Protein AF-A0A923XI54-F1 (afdb_monomer)

Sequence (87 aa):
MTSPDLQLAVIDVKPGAAMESQSGLQLLRPRIYGAWAQPPGAKKVAAIVMHPTSNFMGHYLVGPLADRGVACMGLNSRYVGNDALLL

Foldseek 3Di:
DPFFDKDKDKAWDAQDDPPPDQAPSVDPIFIKIKIKGAAPDDADAEEEDEDAPAFQNPPPVRRVCRPVHYIYMDIYRHGPPPDPRND

Mean predicted aligned error: 7.72 Å

Solvent-accessible surface area (backbone atoms only — not comparable to full-atom values): 5186 Å² total; per-residue (Å²): 131,84,77,55,70,78,40,84,42,80,42,84,46,78,63,52,63,91,86,71,87,83,56,59,41,86,39,99,75,31,40,35,45,26,20,31,17,55,34,87,77,87,86,83,53,72,49,78,46,68,44,89,86,51,77,21,52,78,43,85,57,22,55,65,33,9,79,69,59,27,26,16,30,14,32,32,72,46,33,79,78,68,44,92,83,52,119

Structure (mmCIF, N/CA/C/O backbone):
data_AF-A0A923XI54-F1
#
_entry.id   AF-A0A923XI54-F1
#
loop_
_atom_site.group_PDB
_atom_site.id
_atom_site.type_symbol
_atom_site.label_atom_id
_atom_site.label_alt_id
_atom_site.label_comp_id
_atom_site.label_asym_id
_atom_site.label_entity_id
_atom_site.label_seq_id
_atom_site.pdbx_PDB_ins_code
_atom_site.Cartn_x
_atom_site.Cartn_y
_atom_site.Cartn_z
_atom_site.occupancy
_atom_site.B_iso_or_equiv
_atom_site.auth_seq_id
_atom_site.auth_comp_id
_atom_site.auth_asym_id
_atom_site.auth_atom_id
_atom_site.pdbx_PDB_model_num
ATOM 1 N N . MET A 1 1 ? -9.822 10.890 18.615 1.00 52.56 1 MET A N 1
ATOM 2 C CA . MET A 1 1 ? -8.984 9.728 18.260 1.00 52.56 1 MET A CA 1
ATOM 3 C C . MET A 1 1 ? -7.932 10.236 17.299 1.00 52.56 1 MET A C 1
ATOM 5 O O . MET A 1 1 ? -8.302 10.911 16.348 1.00 52.56 1 MET A O 1
ATOM 9 N N . THR A 1 2 ? -6.653 10.036 17.598 1.00 57.16 2 THR A N 1
ATOM 10 C CA . THR A 1 2 ? -5.555 10.320 16.666 1.00 57.16 2 THR A CA 1
ATOM 11 C C . THR A 1 2 ? -5.671 9.345 15.500 1.00 57.16 2 THR A C 1
ATOM 13 O O . THR A 1 2 ? -5.754 8.141 15.737 1.00 57.16 2 THR A O 1
ATOM 16 N N . SER A 1 3 ? -5.736 9.851 14.268 1.00 62.00 3 SER A N 1
ATOM 17 C CA . SER A 1 3 ? -5.717 9.000 13.078 1.00 62.00 3 SER A CA 1
ATOM 18 C C . SER A 1 3 ? -4.433 8.159 13.070 1.00 62.00 3 SER A C 1
ATOM 20 O O . SER A 1 3 ? -3.385 8.683 13.450 1.00 62.00 3 SER A O 1
ATOM 22 N N . PRO A 1 4 ? -4.483 6.879 12.672 1.00 72.75 4 PRO A N 1
ATOM 23 C CA . PRO A 1 4 ? -3.310 6.019 12.632 1.00 72.75 4 PRO A CA 1
ATOM 24 C C . PRO A 1 4 ? -2.256 6.590 11.679 1.00 72.75 4 PRO A C 1
ATOM 26 O O . PRO A 1 4 ? -2.582 7.005 10.563 1.00 72.75 4 PRO A O 1
ATOM 29 N N . ASP A 1 5 ? -0.999 6.598 12.129 1.00 86.00 5 ASP A N 1
ATOM 30 C CA . ASP A 1 5 ? 0.118 7.152 11.365 1.00 86.00 5 ASP A CA 1
ATOM 31 C C . ASP A 1 5 ? 0.316 6.391 10.050 1.00 86.00 5 ASP A C 1
ATOM 33 O O . ASP A 1 5 ? 0.369 5.154 10.012 1.00 86.00 5 ASP A O 1
ATOM 37 N N . LEU A 1 6 ? 0.440 7.154 8.964 1.00 92.56 6 LEU A N 1
ATOM 38 C CA . LEU A 1 6 ? 0.661 6.623 7.628 1.00 92.56 6 LEU A CA 1
ATOM 39 C C . LEU A 1 6 ? 2.124 6.189 7.470 1.00 92.56 6 LEU A C 1
ATOM 41 O O . LEU A 1 6 ? 3.049 6.967 7.701 1.00 92.56 6 LEU A O 1
ATOM 45 N N . GLN A 1 7 ? 2.332 4.952 7.032 1.00 95.06 7 GLN A N 1
ATOM 46 C CA . GLN A 1 7 ? 3.646 4.343 6.857 1.00 95.06 7 GLN A CA 1
ATOM 47 C C . GLN A 1 7 ? 3.945 4.098 5.379 1.00 95.06 7 GLN A C 1
ATOM 49 O O . GLN A 1 7 ? 3.080 3.652 4.625 1.00 95.06 7 GLN A O 1
ATOM 54 N N . LEU A 1 8 ? 5.191 4.346 4.969 1.00 94.81 8 LEU A N 1
ATOM 55 C CA . LEU A 1 8 ? 5.660 4.078 3.611 1.00 94.81 8 LEU A CA 1
ATOM 56 C C . LEU A 1 8 ? 5.931 2.578 3.417 1.00 94.81 8 LEU A C 1
ATOM 58 O O . LEU A 1 8 ? 6.659 1.965 4.195 1.00 94.81 8 LEU A O 1
ATOM 62 N N . ALA A 1 9 ? 5.395 2.007 2.342 1.00 93.38 9 ALA A N 1
ATOM 63 C CA . ALA A 1 9 ? 5.768 0.690 1.843 1.00 93.38 9 ALA A CA 1
ATOM 64 C C . ALA A 1 9 ? 6.679 0.847 0.620 1.00 93.38 9 ALA A C 1
ATOM 66 O O . ALA A 1 9 ? 6.337 1.546 -0.335 1.00 93.38 9 ALA A O 1
ATOM 67 N N . VAL A 1 10 ? 7.829 0.175 0.645 1.00 91.81 10 VAL A N 1
ATOM 68 C CA . VAL A 1 10 ? 8.766 0.098 -0.481 1.00 91.81 10 VAL A CA 1
ATOM 69 C C . VAL A 1 10 ? 9.026 -1.372 -0.763 1.00 91.81 10 VAL A C 1
ATOM 71 O O . VAL A 1 10 ? 9.549 -2.083 0.091 1.00 91.81 10 VAL A O 1
ATOM 74 N N . ILE A 1 11 ? 8.636 -1.828 -1.948 1.00 87.75 11 ILE A N 1
ATOM 75 C CA . ILE A 1 11 ? 8.724 -3.231 -2.351 1.00 87.75 11 ILE A CA 1
ATOM 76 C C . ILE A 1 11 ? 9.700 -3.319 -3.519 1.00 87.75 11 ILE A C 1
ATOM 78 O O . ILE A 1 11 ? 9.426 -2.792 -4.598 1.00 87.75 11 ILE A O 1
ATOM 82 N N . ASP A 1 12 ? 10.842 -3.974 -3.305 1.00 85.25 12 ASP A N 1
ATOM 83 C CA . ASP A 1 12 ? 11.760 -4.310 -4.392 1.00 85.25 12 ASP A CA 1
ATOM 84 C C . ASP A 1 12 ? 11.109 -5.371 -5.296 1.00 85.25 12 ASP A C 1
ATOM 86 O O . ASP A 1 12 ? 10.541 -6.360 -4.825 1.00 85.25 12 ASP A O 1
ATOM 90 N N . VAL A 1 13 ? 11.186 -5.161 -6.609 1.00 78.06 13 VAL A N 1
ATOM 91 C CA . VAL A 1 13 ? 10.634 -6.068 -7.618 1.00 78.06 13 VAL A CA 1
ATOM 92 C C . VAL A 1 13 ? 11.77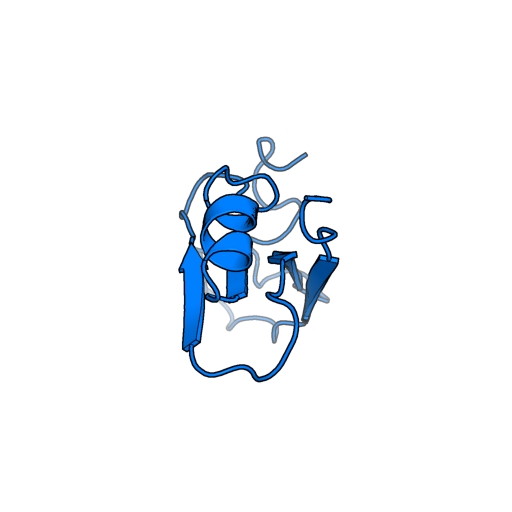8 -6.639 -8.444 1.00 78.06 13 VAL A C 1
ATOM 94 O O . VAL A 1 13 ? 12.782 -5.972 -8.698 1.00 78.06 13 VAL A O 1
ATOM 97 N N . LYS A 1 14 ? 11.647 -7.901 -8.857 1.00 76.12 14 LYS A N 1
ATOM 98 C CA . LYS A 1 14 ? 12.598 -8.497 -9.798 1.00 76.12 14 LYS A CA 1
ATOM 99 C C . LYS A 1 14 ? 12.488 -7.772 -11.144 1.00 76.12 14 LYS A C 1
ATOM 101 O O . LYS A 1 14 ? 11.363 -7.513 -11.561 1.00 76.12 14 LYS A O 1
ATOM 106 N N . PRO A 1 15 ? 13.601 -7.464 -11.827 1.00 73.06 15 PRO A N 1
ATOM 107 C CA . PRO A 1 15 ? 13.560 -7.009 -13.213 1.00 73.06 15 PRO A CA 1
ATOM 108 C C . PRO A 1 15 ? 12.768 -7.987 -14.085 1.00 73.06 15 PRO A C 1
ATOM 110 O O . PRO A 1 15 ? 12.764 -9.193 -13.821 1.00 73.06 15 PRO A O 1
ATOM 113 N N . GLY A 1 16 ? 12.070 -7.460 -15.085 1.00 68.44 16 GLY A N 1
ATOM 114 C CA . GLY A 1 16 ? 11.168 -8.268 -15.908 1.00 68.44 16 GLY A CA 1
ATOM 115 C C . GLY A 1 16 ? 11.892 -8.956 -17.041 1.00 68.44 16 GLY A C 1
ATOM 116 O O . GLY A 1 16 ? 13.081 -8.733 -17.283 1.00 68.44 16 GLY A O 1
ATOM 117 N N . ALA A 1 17 ? 11.154 -9.810 -17.737 1.00 68.94 17 ALA A N 1
ATOM 118 C CA . ALA A 1 17 ? 11.683 -10.528 -18.879 1.00 68.94 17 ALA A CA 1
ATOM 119 C C . ALA A 1 17 ? 11.926 -9.579 -20.063 1.00 68.94 17 ALA A C 1
ATOM 121 O O . ALA A 1 17 ? 11.252 -8.558 -20.240 1.00 68.94 17 ALA A O 1
ATOM 122 N N . ALA A 1 18 ? 12.889 -9.937 -20.916 1.00 64.12 18 ALA A N 1
ATOM 123 C CA . ALA A 1 18 ? 13.074 -9.255 -22.190 1.00 64.12 18 ALA A CA 1
ATOM 124 C C . ALA A 1 18 ? 11.748 -9.268 -22.977 1.00 64.12 18 ALA A C 1
ATOM 126 O O . ALA A 1 18 ? 11.106 -10.311 -23.072 1.00 64.12 18 ALA A O 1
ATOM 127 N N . MET A 1 19 ? 11.367 -8.118 -23.545 1.00 66.12 19 MET A N 1
ATOM 128 C CA . MET A 1 19 ? 10.114 -7.885 -24.289 1.00 66.12 19 MET A CA 1
ATOM 129 C C . MET A 1 19 ? 8.823 -7.735 -23.457 1.00 66.12 19 MET A C 1
ATOM 131 O O . MET A 1 19 ? 7.749 -7.606 -24.045 1.00 66.12 19 MET A O 1
ATOM 135 N N . GLU A 1 20 ? 8.884 -7.652 -22.123 1.00 65.31 20 GLU A N 1
ATOM 136 C CA . GLU A 1 20 ? 7.725 -7.203 -21.334 1.00 65.31 20 GLU A CA 1
ATOM 137 C C . GLU A 1 20 ? 7.477 -5.699 -21.539 1.00 65.31 20 GLU A C 1
ATOM 139 O O . GLU A 1 20 ? 8.302 -4.849 -21.196 1.00 65.31 20 GLU A O 1
ATOM 144 N N . SER A 1 21 ? 6.325 -5.366 -22.129 1.00 56.50 21 SER A N 1
ATOM 145 C CA . SER A 1 21 ? 6.000 -4.021 -22.624 1.00 56.50 21 SER A CA 1
ATOM 146 C C . SER A 1 21 ? 5.224 -3.137 -21.640 1.00 56.50 21 SER A C 1
ATOM 148 O O . SER A 1 21 ? 4.941 -1.988 -21.968 1.00 56.50 21 SER A O 1
ATOM 150 N N . GLN A 1 22 ? 4.857 -3.632 -20.449 1.00 55.75 22 GLN A N 1
ATOM 151 C CA . GLN A 1 22 ? 3.757 -3.023 -19.682 1.00 55.75 22 GLN A CA 1
ATOM 152 C C . GLN A 1 22 ? 4.014 -2.568 -18.241 1.00 55.75 22 GLN A C 1
ATOM 154 O O . GLN A 1 22 ? 3.053 -2.230 -17.556 1.00 55.75 22 GLN A O 1
ATOM 159 N N . SER A 1 23 ? 5.246 -2.457 -17.748 1.00 55.41 23 SER A N 1
ATOM 160 C CA . SER A 1 23 ? 5.388 -2.089 -16.324 1.00 55.41 23 SER A CA 1
ATOM 161 C C . SER A 1 23 ? 6.535 -1.166 -15.955 1.00 55.41 23 SER A C 1
ATOM 163 O O . SER A 1 23 ? 6.438 -0.563 -14.897 1.00 55.41 23 SER A O 1
ATOM 165 N N . GLY A 1 24 ? 7.561 -0.976 -16.792 1.00 53.94 24 GLY A N 1
ATOM 166 C CA . GLY A 1 24 ? 8.814 -0.313 -16.391 1.00 53.94 24 GLY A CA 1
ATOM 167 C C . GLY A 1 24 ? 9.821 -1.285 -15.751 1.00 53.94 24 GLY A C 1
ATOM 168 O O . GLY A 1 24 ? 10.768 -0.883 -15.081 1.00 53.94 24 GLY A O 1
ATOM 169 N N . LEU A 1 25 ? 9.633 -2.587 -15.994 1.00 54.41 25 LEU A N 1
ATOM 170 C CA . LEU A 1 25 ? 10.507 -3.684 -15.567 1.00 54.41 25 LEU A CA 1
ATOM 171 C C . LEU A 1 25 ? 11.902 -3.672 -16.223 1.00 54.41 25 LEU A C 1
ATOM 173 O O . LEU A 1 25 ? 12.738 -4.511 -15.898 1.00 54.41 25 LEU A O 1
ATOM 177 N N . GLN A 1 26 ? 12.157 -2.712 -17.116 1.00 53.34 26 GLN A N 1
ATOM 178 C CA . GLN A 1 26 ? 13.468 -2.443 -17.709 1.00 53.34 26 GLN A CA 1
ATOM 179 C C . GLN A 1 26 ? 14.356 -1.554 -16.816 1.00 53.34 26 GLN A C 1
ATOM 181 O O . GLN A 1 26 ? 15.498 -1.266 -17.166 1.00 53.34 26 GLN A O 1
ATOM 186 N N . LEU A 1 27 ? 13.855 -1.107 -15.658 1.00 59.97 27 LEU A N 1
ATOM 187 C CA . LEU A 1 27 ? 14.661 -0.406 -14.660 1.00 59.97 27 LEU A CA 1
ATOM 188 C C . LEU A 1 27 ? 15.645 -1.377 -13.984 1.00 59.97 27 LEU A C 1
ATOM 190 O O . LEU A 1 27 ? 15.285 -2.498 -13.640 1.00 59.97 27 LEU A O 1
ATOM 194 N N . LEU A 1 28 ? 16.874 -0.918 -13.716 1.00 62.53 28 LEU A N 1
ATOM 195 C CA . LEU A 1 28 ? 17.932 -1.710 -13.057 1.00 62.53 28 LEU A CA 1
ATOM 196 C C . LEU A 1 28 ? 17.555 -2.182 -11.639 1.00 62.53 28 LEU A C 1
ATOM 198 O O . LEU A 1 28 ? 18.094 -3.172 -11.149 1.00 62.53 28 LEU A O 1
ATOM 202 N N . ARG A 1 29 ? 16.637 -1.469 -10.972 1.00 71.19 29 ARG A N 1
ATOM 203 C CA . ARG A 1 29 ? 16.097 -1.809 -9.647 1.00 71.19 29 ARG A CA 1
ATOM 204 C C . ARG A 1 29 ? 14.650 -1.305 -9.512 1.00 71.19 29 ARG A C 1
ATOM 206 O O . ARG A 1 29 ? 14.430 -0.236 -8.931 1.00 71.19 29 ARG A O 1
ATOM 213 N N . PRO A 1 30 ? 13.664 -2.017 -10.080 1.00 75.06 30 PRO A N 1
ATOM 214 C CA . PRO A 1 30 ? 12.280 -1.573 -10.045 1.00 75.06 30 PRO A CA 1
ATOM 215 C C . PRO A 1 30 ? 11.726 -1.677 -8.618 1.00 75.06 30 PRO A C 1
ATOM 217 O O . PRO A 1 30 ? 11.960 -2.659 -7.912 1.00 75.06 30 PRO A O 1
ATOM 220 N N . ARG A 1 31 ? 11.000 -0.642 -8.181 1.00 82.19 31 ARG A N 1
ATOM 221 C CA . ARG A 1 31 ? 10.381 -0.571 -6.850 1.00 82.19 31 ARG A CA 1
ATOM 222 C C . ARG A 1 31 ? 8.932 -0.135 -6.946 1.00 82.19 31 ARG A C 1
ATOM 224 O O . ARG A 1 31 ? 8.631 0.869 -7.592 1.00 82.19 31 ARG A O 1
ATOM 231 N N . ILE A 1 32 ? 8.059 -0.872 -6.272 1.00 85.62 32 ILE A N 1
ATOM 232 C CA . ILE A 1 32 ? 6.667 -0.486 -6.061 1.00 85.62 32 ILE A CA 1
ATOM 233 C C . ILE A 1 32 ? 6.575 0.263 -4.738 1.00 85.62 32 ILE A C 1
ATOM 235 O O . ILE A 1 32 ? 7.152 -0.150 -3.731 1.00 85.62 32 ILE A O 1
ATOM 239 N N . TYR A 1 33 ? 5.828 1.361 -4.758 1.00 89.75 33 TYR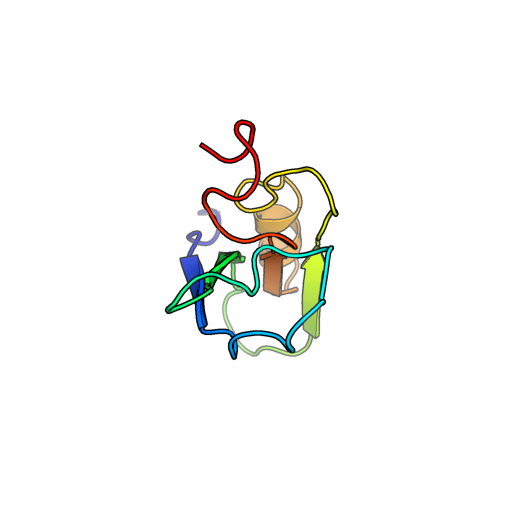 A N 1
ATOM 240 C CA . TYR A 1 33 ? 5.589 2.188 -3.590 1.00 89.75 33 TYR A CA 1
ATOM 241 C C . TYR A 1 33 ? 4.123 2.115 -3.188 1.00 89.75 33 TYR A C 1
ATOM 243 O O . TYR A 1 33 ? 3.222 2.036 -4.026 1.00 89.75 33 TYR A O 1
ATOM 251 N N . GLY A 1 34 ? 3.896 2.149 -1.887 1.00 93.19 34 GLY A N 1
ATOM 252 C CA . GLY A 1 34 ? 2.574 2.239 -1.300 1.00 93.19 34 GLY A CA 1
ATOM 253 C C . GLY A 1 34 ? 2.631 3.017 -0.001 1.00 93.19 34 GLY A C 1
ATOM 254 O O . GLY A 1 34 ? 3.707 3.328 0.508 1.00 93.19 34 GLY A O 1
ATOM 255 N N . ALA A 1 35 ? 1.469 3.312 0.552 1.00 95.25 35 ALA A N 1
ATOM 256 C CA . ALA A 1 35 ? 1.369 3.793 1.915 1.00 95.25 35 ALA A CA 1
ATOM 257 C C . ALA A 1 35 ? 0.224 3.083 2.622 1.00 95.25 35 ALA A C 1
ATOM 259 O O . ALA A 1 35 ? -0.785 2.734 2.005 1.00 95.25 35 ALA A O 1
ATOM 260 N N . TRP A 1 36 ? 0.403 2.820 3.907 1.00 96.38 36 TRP A N 1
ATOM 261 C CA . TRP A 1 36 ? -0.529 2.007 4.666 1.00 96.38 36 TRP A CA 1
ATOM 262 C C . TRP A 1 36 ? -0.682 2.511 6.091 1.00 96.38 36 TRP A C 1
ATOM 264 O O . TRP A 1 36 ? 0.205 3.161 6.636 1.00 96.38 36 TRP A O 1
ATOM 274 N N . ALA A 1 37 ? -1.823 2.200 6.687 1.00 95.44 37 ALA A N 1
ATOM 275 C CA . ALA A 1 37 ? -2.101 2.461 8.088 1.00 95.44 37 ALA A CA 1
ATOM 276 C C . ALA A 1 37 ? -2.525 1.162 8.769 1.00 95.44 37 ALA A C 1
ATOM 278 O O . ALA A 1 37 ? -3.145 0.282 8.155 1.00 95.44 37 ALA A O 1
ATOM 279 N N . GLN A 1 38 ? -2.183 1.044 10.050 1.00 92.94 38 GLN A N 1
ATOM 280 C CA . GLN A 1 38 ? -2.485 -0.136 10.848 1.00 92.94 38 GLN A CA 1
ATOM 281 C C . GLN A 1 38 ? -3.462 0.198 11.979 1.00 92.94 38 GLN A C 1
ATOM 283 O O . GLN A 1 38 ? -3.248 1.195 12.669 1.00 92.94 38 GLN A O 1
ATOM 288 N N . PRO A 1 39 ? -4.467 -0.658 12.246 1.00 91.38 39 PRO A N 1
ATOM 289 C CA . PRO A 1 39 ? -5.197 -0.595 13.504 1.00 91.38 39 PRO A CA 1
ATOM 290 C C . PRO A 1 39 ? -4.282 -0.889 14.707 1.00 91.38 39 PRO A C 1
ATOM 292 O O . PRO A 1 39 ? -3.323 -1.668 14.586 1.00 91.38 39 PRO A O 1
ATOM 295 N N . PRO A 1 40 ? -4.599 -0.341 15.894 1.00 84.50 40 PRO A N 1
ATOM 296 C CA . PRO A 1 40 ? -3.982 -0.781 17.138 1.00 84.50 40 PRO A CA 1
ATOM 297 C C . PRO A 1 40 ? -4.377 -2.234 17.459 1.00 84.50 40 PRO A C 1
ATOM 299 O O . PRO A 1 40 ? -5.495 -2.669 17.186 1.00 84.50 40 PRO A O 1
ATOM 302 N N . GLY A 1 41 ? -3.470 -2.989 18.084 1.00 83.31 41 GLY A N 1
ATOM 303 C CA . GLY A 1 41 ? -3.741 -4.357 18.540 1.00 83.31 41 GLY A CA 1
ATOM 304 C C . GLY A 1 41 ? -3.561 -5.451 17.476 1.00 83.31 41 GLY A C 1
ATOM 305 O O . GLY A 1 41 ? -2.788 -5.315 16.527 1.00 83.31 41 GLY A O 1
ATOM 306 N N . ALA A 1 42 ? -4.215 -6.597 17.696 1.00 75.62 42 ALA A N 1
ATOM 307 C CA . ALA A 1 42 ? -3.991 -7.818 16.922 1.00 75.62 42 ALA A CA 1
ATOM 308 C C . ALA A 1 42 ? -4.551 -7.731 15.491 1.00 75.62 42 ALA A C 1
ATOM 310 O O . ALA A 1 42 ? -5.702 -7.354 15.270 1.00 75.62 42 ALA A O 1
ATOM 311 N N . LYS A 1 43 ? -3.738 -8.149 14.516 1.00 77.31 43 LYS A N 1
ATOM 312 C CA . LYS A 1 43 ? -4.037 -8.077 13.080 1.00 77.31 43 LYS A CA 1
ATOM 313 C C . LYS A 1 43 ? -4.807 -9.326 12.652 1.00 77.31 43 LYS A C 1
ATOM 315 O O . LYS A 1 43 ? -4.326 -10.434 12.869 1.00 77.31 43 LYS A O 1
ATOM 320 N N . LYS A 1 44 ? -5.980 -9.156 12.038 1.00 79.69 44 LYS A N 1
ATOM 321 C CA . LYS A 1 44 ? -6.782 -10.280 11.514 1.00 79.69 44 LYS A CA 1
ATOM 322 C C . LYS A 1 44 ? -6.970 -10.228 10.002 1.00 79.69 44 LYS A C 1
ATOM 324 O O . LYS A 1 44 ? -6.945 -11.268 9.358 1.00 79.69 44 LYS A O 1
ATOM 329 N N . VAL A 1 45 ? -7.156 -9.029 9.447 1.00 90.44 45 VAL A N 1
ATOM 330 C CA . VAL A 1 45 ? -7.456 -8.808 8.026 1.00 90.44 45 VAL A CA 1
ATOM 331 C C . VAL A 1 45 ? -6.761 -7.533 7.546 1.00 90.44 45 VAL A C 1
ATOM 333 O O . VAL A 1 45 ? -6.625 -6.571 8.308 1.00 90.44 45 VAL A O 1
ATOM 336 N N . ALA A 1 46 ? -6.333 -7.537 6.283 1.00 94.38 46 ALA A N 1
ATOM 337 C CA . ALA A 1 46 ? -5.806 -6.371 5.591 1.00 94.38 46 ALA A CA 1
ATOM 338 C C . ALA A 1 46 ? -6.463 -6.210 4.211 1.00 94.38 46 ALA A C 1
ATOM 340 O O . ALA A 1 46 ? -6.869 -7.197 3.598 1.00 94.38 46 ALA A O 1
ATOM 341 N N . ALA A 1 47 ? -6.541 -4.973 3.728 1.00 96.12 47 ALA A N 1
ATOM 342 C CA . ALA A 1 47 ? -7.036 -4.614 2.407 1.00 96.12 47 ALA A CA 1
ATOM 343 C C . ALA A 1 47 ? -5.947 -3.899 1.599 1.00 96.12 47 ALA A C 1
ATOM 345 O O . ALA A 1 47 ? -5.184 -3.092 2.135 1.00 96.12 47 ALA A O 1
ATOM 346 N N . ILE A 1 48 ? -5.904 -4.173 0.296 1.00 96.44 48 ILE A N 1
ATOM 347 C CA . ILE A 1 48 ? -5.081 -3.437 -0.664 1.00 96.44 48 ILE A CA 1
ATOM 348 C C . ILE A 1 48 ? -6.027 -2.735 -1.631 1.00 96.44 48 ILE A C 1
ATOM 350 O O . ILE A 1 48 ? -6.873 -3.379 -2.248 1.00 96.44 48 ILE A O 1
ATOM 354 N N . VAL A 1 49 ? -5.873 -1.421 -1.764 1.00 94.88 49 VAL A N 1
ATOM 355 C CA . VAL A 1 49 ? -6.538 -0.622 -2.795 1.00 94.88 49 VAL A CA 1
ATOM 356 C C . VAL A 1 49 ? -5.500 -0.205 -3.828 1.00 94.88 49 VAL A C 1
ATOM 358 O O . VAL A 1 49 ? -4.427 0.288 -3.480 1.00 94.88 49 VAL A O 1
ATOM 361 N N . MET A 1 50 ? -5.798 -0.436 -5.104 1.00 92.81 50 MET A N 1
ATOM 362 C CA . MET A 1 50 ? -4.863 -0.190 -6.201 1.00 92.81 50 MET A CA 1
ATOM 363 C C . MET A 1 50 ? -5.598 0.225 -7.476 1.00 92.81 50 MET A C 1
ATOM 365 O O . MET A 1 50 ? -6.741 -0.174 -7.697 1.00 92.81 50 MET A O 1
ATOM 369 N N . HIS A 1 51 ? -4.917 0.979 -8.339 1.00 87.12 51 HIS A N 1
ATOM 370 C CA . HIS A 1 51 ? -5.404 1.344 -9.670 1.00 87.12 51 HIS A CA 1
ATOM 371 C C . HIS A 1 51 ? -4.244 1.377 -10.684 1.00 87.12 51 HIS A C 1
ATOM 373 O O . HIS A 1 51 ? -3.117 1.718 -10.306 1.00 87.12 51 HIS A O 1
ATOM 379 N N . PRO A 1 52 ? -4.467 1.022 -11.966 1.00 77.62 52 PRO A N 1
ATOM 380 C CA . PRO A 1 52 ? -3.422 1.002 -12.993 1.00 77.62 52 PRO A CA 1
ATOM 381 C C . PRO A 1 52 ? -2.833 2.371 -13.361 1.00 77.62 52 PRO A C 1
ATOM 383 O O . PRO A 1 52 ? -1.748 2.407 -13.934 1.00 77.62 52 PRO A O 1
ATOM 386 N N . THR A 1 53 ? -3.525 3.485 -13.096 1.00 75.75 53 THR A N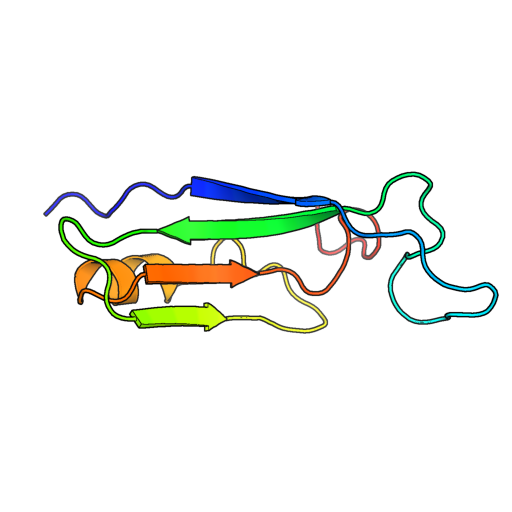 1
ATOM 387 C CA . THR A 1 53 ? -3.157 4.810 -13.649 1.00 75.75 53 THR A CA 1
ATOM 388 C C . THR A 1 53 ? -3.131 5.944 -12.620 1.00 75.75 53 THR A C 1
ATOM 390 O O . THR A 1 53 ? -3.217 7.112 -12.992 1.00 75.75 53 THR A O 1
ATOM 393 N N . SER A 1 54 ? -3.083 5.641 -11.321 1.00 80.88 54 SER A N 1
ATOM 394 C CA . SER A 1 54 ? -3.209 6.666 -10.274 1.00 80.88 54 SER A CA 1
ATOM 395 C C . SER A 1 54 ? -2.342 6.355 -9.060 1.00 80.88 54 SER A C 1
ATOM 397 O O . SER A 1 54 ? -2.130 5.188 -8.735 1.00 80.88 54 SER A O 1
ATOM 399 N N . ASN A 1 55 ? -1.884 7.405 -8.372 1.00 85.81 55 ASN A N 1
ATOM 400 C CA . ASN A 1 55 ? -1.166 7.277 -7.108 1.00 85.81 55 ASN A CA 1
ATOM 401 C C . ASN A 1 55 ? -2.156 7.006 -5.967 1.00 85.81 55 ASN A C 1
ATOM 403 O O . ASN A 1 55 ? -3.016 7.837 -5.677 1.00 85.81 55 ASN A O 1
ATOM 407 N N . PHE A 1 56 ? -2.042 5.849 -5.322 1.00 91.44 56 PHE A N 1
ATOM 408 C CA . PHE A 1 56 ? -2.948 5.413 -4.259 1.00 91.44 56 PHE A CA 1
ATOM 409 C C . PHE A 1 56 ? -2.362 5.596 -2.854 1.00 91.44 56 PHE A C 1
ATOM 411 O O . PHE A 1 56 ? -3.050 5.336 -1.871 1.00 91.44 56 PHE A O 1
ATOM 418 N N . MET A 1 57 ? -1.138 6.115 -2.723 1.00 90.88 57 MET A N 1
ATOM 419 C CA . MET A 1 57 ? -0.494 6.332 -1.420 1.00 90.88 57 MET A CA 1
ATOM 420 C C . MET A 1 57 ? -1.276 7.304 -0.512 1.00 90.88 57 MET A C 1
ATOM 422 O O . MET A 1 57 ? -1.224 7.191 0.706 1.00 90.88 57 MET A O 1
ATOM 426 N N . GLY A 1 58 ? -2.045 8.233 -1.085 1.00 89.25 58 GLY A N 1
ATOM 427 C CA . GLY A 1 58 ? -2.915 9.157 -0.345 1.00 89.25 58 GLY A CA 1
ATOM 428 C C . GLY A 1 58 ? -4.391 8.747 -0.294 1.00 89.25 58 GLY A C 1
ATOM 429 O O . GLY A 1 58 ? -5.242 9.602 -0.056 1.00 89.25 58 GLY A O 1
ATOM 430 N N . HIS A 1 59 ? -4.740 7.490 -0.595 1.00 93.81 59 HIS A N 1
ATOM 431 C CA . HIS A 1 59 ? -6.142 7.119 -0.791 1.00 93.81 59 HIS A CA 1
ATOM 432 C C . HIS A 1 59 ? -6.974 7.283 0.489 1.00 93.81 59 HIS A C 1
ATOM 434 O O . HIS A 1 59 ? -6.669 6.718 1.540 1.00 93.81 59 HIS A O 1
ATOM 440 N N . TYR A 1 60 ? -8.122 7.951 0.363 1.00 94.19 60 TYR A N 1
ATOM 441 C CA . TYR A 1 60 ? -9.042 8.298 1.456 1.00 94.19 60 TYR A CA 1
ATOM 442 C C . TYR A 1 60 ? -9.637 7.109 2.236 1.00 94.19 60 TYR A C 1
ATOM 444 O O . TYR A 1 60 ? -10.349 7.318 3.211 1.00 94.19 60 TYR A O 1
ATOM 452 N N . LEU A 1 61 ? -9.377 5.863 1.823 1.00 94.69 61 LEU A N 1
ATOM 453 C CA . LEU A 1 61 ? -9.866 4.662 2.509 1.00 94.69 61 LEU A CA 1
ATOM 454 C C . LEU A 1 61 ? -8.847 4.121 3.512 1.00 94.69 61 LEU A C 1
ATOM 456 O O . LEU A 1 61 ? -9.224 3.328 4.369 1.00 94.69 61 LEU A O 1
ATOM 460 N N . VAL A 1 62 ? -7.578 4.542 3.429 1.00 94.94 62 VAL A N 1
ATOM 461 C CA . VAL A 1 62 ? -6.495 4.001 4.260 1.00 94.94 62 VAL A CA 1
ATOM 462 C C . VAL A 1 62 ? -6.761 4.249 5.745 1.00 94.94 62 VAL A C 1
ATOM 464 O O . VAL A 1 62 ? -6.850 3.293 6.513 1.00 94.94 62 VAL A O 1
ATOM 467 N N . GLY A 1 63 ? -6.974 5.509 6.136 1.00 92.75 63 GLY A N 1
ATOM 468 C CA . GLY A 1 63 ? -7.292 5.876 7.521 1.00 92.75 63 GLY A CA 1
ATOM 469 C C . GLY A 1 63 ? -8.602 5.254 8.022 1.00 92.75 63 GLY A C 1
ATOM 470 O O . GLY A 1 63 ? -8.572 4.497 8.988 1.00 92.75 63 GLY A O 1
ATOM 471 N N . PRO A 1 64 ? -9.745 5.467 7.339 1.00 93.69 64 PRO A N 1
ATOM 472 C CA . PRO A 1 64 ? -11.036 4.960 7.801 1.00 93.69 64 PRO A CA 1
ATOM 473 C C . PRO A 1 64 ? -11.128 3.438 7.956 1.00 93.69 64 PRO A C 1
ATOM 475 O O . PRO A 1 64 ? -11.892 2.969 8.804 1.00 93.69 64 PRO A O 1
ATOM 478 N N . LEU A 1 65 ? -10.405 2.659 7.144 1.00 93.50 65 LEU A N 1
ATOM 479 C CA . LEU A 1 65 ? -10.341 1.204 7.304 1.00 93.50 65 LEU A CA 1
ATOM 480 C C . LEU A 1 65 ? -9.459 0.810 8.491 1.00 93.50 65 LEU A C 1
ATOM 482 O O . LEU A 1 65 ? -9.876 -0.033 9.290 1.00 93.50 65 LEU A O 1
ATOM 486 N N . ALA A 1 66 ? -8.307 1.465 8.661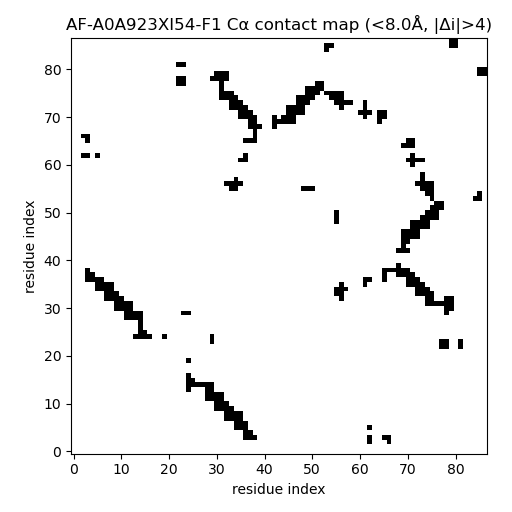 1.00 92.69 66 ALA A N 1
ATOM 487 C CA . ALA A 1 66 ? -7.438 1.241 9.813 1.00 92.69 66 ALA A CA 1
ATOM 488 C C . ALA A 1 66 ? -8.149 1.585 11.132 1.00 92.69 66 ALA A C 1
ATOM 490 O O . ALA A 1 66 ? -8.113 0.784 12.064 1.00 92.69 66 ALA A O 1
ATOM 491 N N . ASP A 1 67 ? -8.910 2.681 11.180 1.00 90.88 67 ASP A N 1
ATOM 492 C CA . ASP A 1 67 ? -9.742 3.056 12.335 1.00 90.88 67 ASP A CA 1
ATOM 493 C C . ASP A 1 67 ? -10.802 1.999 12.686 1.00 90.88 67 ASP A C 1
ATOM 495 O O . ASP A 1 67 ? -11.234 1.889 13.832 1.00 90.88 67 ASP A O 1
ATOM 499 N N . ARG A 1 68 ? -11.230 1.200 11.701 1.00 91.25 68 ARG A N 1
ATOM 500 C CA . ARG A 1 68 ? -12.246 0.144 11.846 1.00 91.25 68 ARG A CA 1
ATOM 501 C C . ARG A 1 68 ? -11.651 -1.244 12.081 1.00 91.25 68 ARG A C 1
ATOM 503 O O . ARG A 1 68 ? -12.378 -2.233 12.028 1.00 91.25 68 ARG A O 1
ATOM 510 N N . GLY A 1 69 ? -10.349 -1.341 12.348 1.00 91.69 69 GLY A N 1
ATOM 511 C CA . GLY A 1 69 ? -9.701 -2.622 12.633 1.00 91.69 69 GLY A CA 1
ATOM 512 C C . GLY A 1 69 ? -9.176 -3.362 11.400 1.00 91.69 69 GLY A C 1
ATOM 513 O O . GLY A 1 69 ? -8.764 -4.515 11.526 1.00 91.69 69 GLY A O 1
ATOM 514 N N . VAL A 1 70 ? -9.168 -2.732 10.221 1.00 93.75 70 VAL A N 1
ATOM 515 C CA . VAL A 1 70 ? -8.679 -3.331 8.971 1.00 93.75 70 VAL A CA 1
ATOM 516 C C 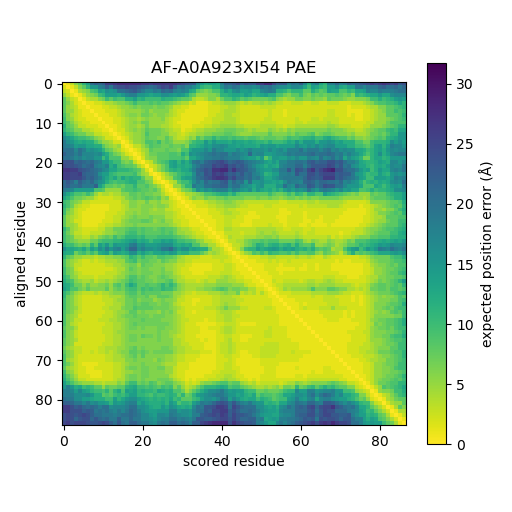. VAL A 1 70 ? -7.431 -2.588 8.519 1.00 93.75 70 VAL A C 1
ATOM 518 O O . VAL A 1 70 ? -7.510 -1.441 8.094 1.00 93.75 70 VAL A O 1
ATOM 521 N N . ALA A 1 71 ? -6.267 -3.238 8.573 1.00 94.94 71 ALA A N 1
ATOM 522 C CA . ALA A 1 71 ? -5.065 -2.639 7.994 1.00 94.94 71 ALA A CA 1
ATOM 523 C C . ALA A 1 71 ? -5.312 -2.363 6.505 1.00 94.94 71 ALA A C 1
ATOM 525 O O . ALA A 1 71 ? -5.852 -3.215 5.803 1.00 94.94 71 ALA A O 1
ATOM 526 N N . CYS A 1 72 ? -4.944 -1.187 6.014 1.00 96.19 72 CYS A N 1
ATOM 527 C CA . CYS A 1 72 ? -5.225 -0.813 4.633 1.00 96.19 72 CYS A CA 1
ATOM 528 C C . CYS A 1 72 ? -3.986 -0.217 3.988 1.00 96.19 72 CYS A C 1
ATOM 530 O O . CYS A 1 72 ? -3.335 0.638 4.585 1.00 96.19 72 CYS A O 1
ATOM 532 N N . MET A 1 73 ? -3.679 -0.670 2.774 1.00 96.69 73 MET A N 1
ATOM 533 C CA . MET A 1 73 ? -2.583 -0.167 1.959 1.00 96.69 73 MET A CA 1
ATOM 534 C C . MET A 1 73 ? -3.111 0.349 0.626 1.00 96.69 73 MET A C 1
ATOM 536 O O . MET A 1 73 ? -3.731 -0.391 -0.136 1.00 96.69 73 MET A O 1
ATOM 540 N N . GLY A 1 74 ? -2.804 1.605 0.325 1.00 95.44 74 GLY A N 1
ATOM 541 C CA . GLY A 1 74 ? -2.850 2.119 -1.031 1.00 95.44 74 GLY A CA 1
ATOM 542 C C . GLY A 1 74 ? -1.559 1.763 -1.750 1.00 95.44 74 GLY A C 1
ATOM 543 O O . GLY A 1 74 ? -0.487 2.207 -1.338 1.00 95.44 74 GLY A O 1
ATOM 544 N N . LEU 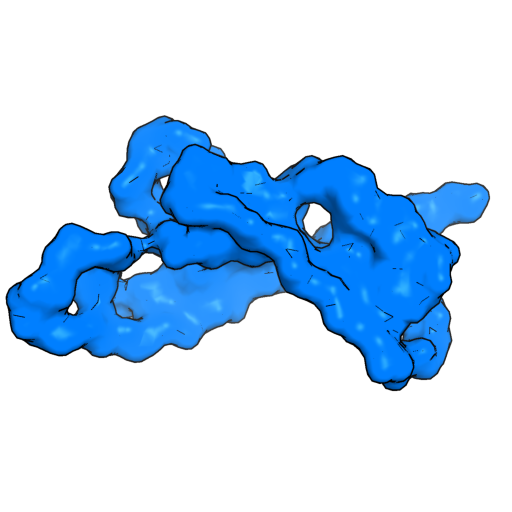A 1 75 ? -1.651 0.935 -2.790 1.00 93.81 75 LEU A N 1
ATOM 545 C CA . LEU A 1 75 ? -0.494 0.406 -3.505 1.00 93.81 75 LEU A CA 1
ATOM 546 C C . LEU A 1 75 ? -0.498 0.875 -4.957 1.00 93.81 75 LEU A C 1
ATOM 548 O O . LEU A 1 75 ? -1.480 0.690 -5.680 1.00 93.81 75 LEU A O 1
ATOM 552 N N . ASN A 1 76 ? 0.622 1.440 -5.397 1.00 87.75 76 ASN A N 1
ATOM 553 C CA . ASN A 1 76 ? 0.796 1.780 -6.799 1.00 87.75 76 ASN A CA 1
ATOM 554 C C . ASN A 1 76 ? 1.064 0.505 -7.601 1.00 87.75 76 ASN A C 1
ATOM 556 O O . ASN A 1 76 ? 1.818 -0.372 -7.193 1.00 87.75 76 ASN A O 1
ATOM 560 N N . SER A 1 77 ? 0.439 0.398 -8.765 1.00 77.50 77 SER A N 1
ATOM 561 C CA . SER A 1 77 ? 0.652 -0.720 -9.694 1.00 77.50 77 SER A CA 1
ATOM 562 C C . SER A 1 77 ? 1.876 -0.515 -10.596 1.00 77.50 77 SER A C 1
ATOM 564 O O . SER A 1 77 ? 2.380 -1.472 -11.179 1.00 77.50 77 SER A O 1
ATOM 566 N N . ARG A 1 78 ? 2.355 0.732 -10.708 1.00 71.50 78 ARG A N 1
ATOM 567 C CA . ARG A 1 78 ? 3.487 1.148 -11.544 1.00 71.50 78 ARG A CA 1
ATOM 568 C C . ARG A 1 78 ? 4.668 1.611 -10.696 1.00 71.50 78 ARG A C 1
ATOM 570 O O . ARG A 1 78 ? 4.495 2.056 -9.561 1.00 71.50 78 ARG A O 1
ATOM 577 N N . TYR A 1 79 ? 5.863 1.550 -11.278 1.00 66.69 79 TYR A N 1
ATOM 578 C CA . TYR A 1 79 ? 7.073 2.090 -10.663 1.00 66.69 79 TYR A CA 1
ATOM 579 C C . TYR A 1 79 ? 7.075 3.622 -10.679 1.00 66.69 79 TYR A C 1
ATOM 581 O O . TYR A 1 79 ? 6.527 4.253 -11.588 1.00 66.69 79 TYR A O 1
ATOM 589 N N . VAL A 1 80 ? 7.741 4.215 -9.689 1.00 58.81 80 VAL A N 1
ATOM 590 C CA . VAL A 1 80 ? 8.054 5.651 -9.687 1.00 58.81 80 VAL A CA 1
ATOM 591 C C . VAL A 1 80 ? 8.844 5.991 -10.954 1.00 58.81 80 VAL A C 1
ATOM 593 O O . VAL A 1 80 ? 9.807 5.301 -11.285 1.00 58.81 80 VAL A O 1
ATOM 596 N N . GLY A 1 81 ? 8.410 7.030 -11.672 1.00 55.53 81 GLY A N 1
ATOM 597 C CA . 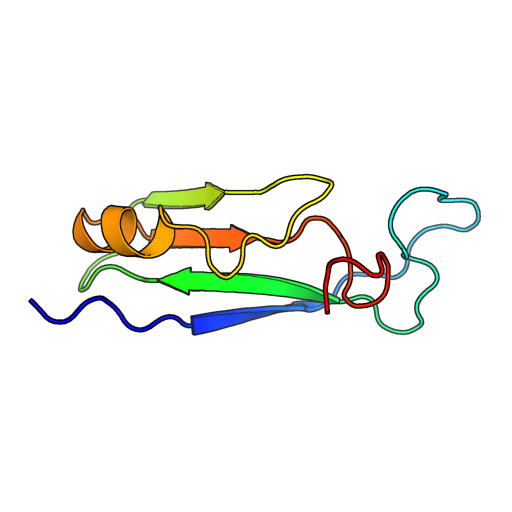GLY A 1 81 ? 9.024 7.476 -12.928 1.00 55.53 81 GLY A CA 1
ATOM 598 C C . GLY A 1 81 ? 8.505 6.802 -14.206 1.00 55.53 81 GLY A C 1
ATOM 599 O O . GLY A 1 81 ? 8.965 7.159 -15.285 1.00 55.53 81 GLY A O 1
ATOM 600 N N . ASN A 1 82 ? 7.546 5.869 -14.122 1.00 52.62 82 ASN A N 1
ATOM 601 C CA . ASN A 1 82 ? 6.927 5.243 -15.304 1.00 52.62 82 ASN A CA 1
ATOM 602 C C . ASN A 1 82 ? 5.756 6.062 -15.898 1.00 52.62 82 ASN A C 1
ATOM 604 O O . ASN A 1 82 ? 5.261 5.744 -16.974 1.00 52.62 82 ASN A O 1
ATOM 608 N N . ASP A 1 83 ? 5.276 7.092 -15.197 1.00 52.91 83 ASP A N 1
ATOM 609 C CA . ASP A 1 83 ? 4.227 7.998 -15.676 1.00 52.91 83 ASP A CA 1
ATOM 610 C C . ASP A 1 83 ? 4.446 9.388 -15.057 1.00 52.91 83 ASP A C 1
ATOM 612 O O . ASP A 1 83 ? 4.671 9.495 -13.849 1.00 52.91 83 ASP A O 1
ATOM 616 N N . ALA A 1 84 ? 4.394 10.451 -15.866 1.00 52.19 84 ALA A N 1
ATOM 617 C CA . ALA A 1 84 ? 4.614 11.835 -15.425 1.00 52.19 84 ALA A CA 1
ATOM 618 C C . ALA A 1 84 ? 3.535 12.340 -14.444 1.00 52.19 84 ALA A C 1
ATOM 620 O O . ALA A 1 84 ? 3.677 13.412 -13.866 1.00 52.19 84 ALA A O 1
ATOM 621 N N . LEU A 1 85 ? 2.463 11.567 -14.247 1.00 48.75 85 LEU A N 1
ATOM 622 C CA . LEU A 1 85 ? 1.400 11.810 -13.268 1.00 48.75 85 LEU A CA 1
ATOM 623 C C . LEU A 1 85 ? 1.689 11.243 -11.864 1.00 48.75 85 LEU A C 1
ATOM 625 O O . LEU A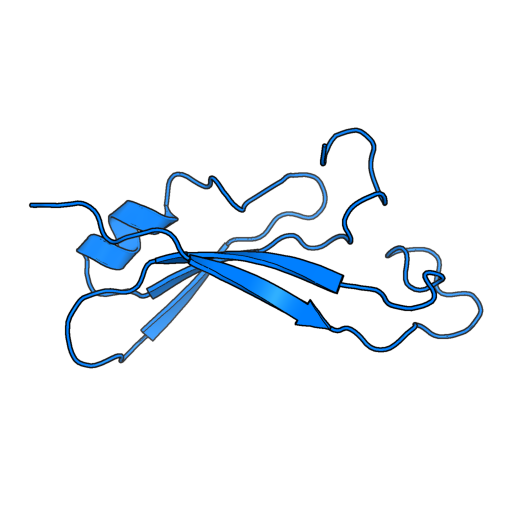 1 85 ? 0.892 11.455 -10.952 1.00 48.75 85 LEU A O 1
ATOM 629 N N . LEU A 1 86 ? 2.798 10.520 -11.674 1.00 43.84 86 LEU A N 1
ATOM 630 C CA . LEU A 1 86 ? 3.218 9.945 -10.386 1.00 43.84 86 LEU A CA 1
ATOM 631 C C . LEU A 1 86 ? 4.427 10.691 -9.794 1.00 43.84 86 LEU A C 1
ATOM 633 O O . LEU A 1 86 ? 5.359 10.040 -9.316 1.00 43.84 86 LEU A O 1
ATOM 637 N N . LEU A 1 87 ? 4.427 12.028 -9.895 1.00 40.31 87 LEU A N 1
ATOM 638 C CA . LEU A 1 87 ? 5.460 12.900 -9.316 1.00 40.31 87 LEU A CA 1
ATOM 639 C C . LEU A 1 87 ? 5.658 12.638 -7.817 1.00 40.31 87 LEU A C 1
ATOM 641 O O . LEU A 1 87 ? 4.637 12.549 -7.093 1.00 40.31 87 LEU A O 1
#

Secondary structure (DSSP, 8-state):
-PPPPPEEEEEE-PPPPTT--SS-TTSSS-EEEEEEE--SS----EEEEEETTS--TT-TTHHHHHHTT-EEEEEESS-TTSSTT--

pLDDT: mean 79.3,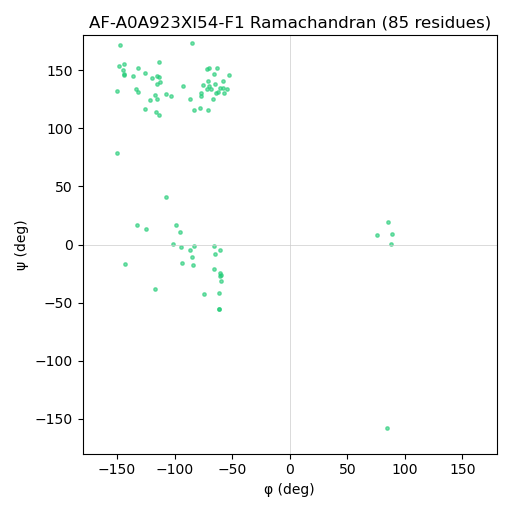 std 15.93, range [40.31, 96.69]

Radius of gyration: 14.63 Å; Cα contacts (8 Å, |Δi|>4): 178; chains: 1; bounding box: 30×23×43 Å

Nearest PDB structures (foldseek):
  7dbl-assembly2_D  TM=5.874E-01  e=4.812E-02  Penicillium brevicompactum
  7jqy-assembly1_B  TM=5.467E-01  e=6.983E-02  Burkholderia cenocepacia J2315
  7ots-assembly2_B  TM=5.823E-01  e=2.270E-01  Homo sapiens
  7ots-assembly1_A  TM=5.817E-01  e=2.270E-01  Homo sapiens
  3qit-assembly1_B  TM=5.735E-01  e=2.134E-01  Moorena producens 19L